Protein AF-A0A7S3M7M1-F1 (afdb_monomer_lite)

Structure (mmCIF, N/CA/C/O backbone):
data_AF-A0A7S3M7M1-F1
#
_entry.id   AF-A0A7S3M7M1-F1
#
loop_
_atom_site.group_PDB
_atom_site.id
_atom_site.type_symbol
_atom_site.label_atom_id
_atom_site.label_alt_id
_atom_site.label_comp_id
_atom_site.label_asym_id
_atom_site.label_entity_id
_atom_site.label_seq_id
_atom_site.pdbx_PDB_ins_code
_atom_site.Cartn_x
_atom_site.Cartn_y
_atom_site.Cartn_z
_atom_site.occupancy
_atom_site.B_iso_or_equiv
_atom_site.auth_seq_id
_atom_site.auth_comp_id
_atom_site.auth_asym_id
_atom_site.auth_atom_id
_atom_site.pdbx_PDB_model_num
ATOM 1 N N . HIS A 1 1 ? -30.667 -15.435 43.950 1.00 40.69 1 HIS A N 1
ATOM 2 C CA . HIS A 1 1 ? -30.034 -16.639 43.381 1.00 40.69 1 HIS A CA 1
ATOM 3 C C . HIS A 1 1 ? -30.564 -16.810 41.962 1.00 40.69 1 HIS A C 1
ATOM 5 O O . HIS A 1 1 ? -31.514 -17.540 41.745 1.00 40.69 1 HIS A O 1
ATOM 11 N N . ASP A 1 2 ? -30.247 -15.894 41.053 1.00 42.62 2 ASP A N 1
ATOM 12 C CA . ASP A 1 2 ? -28.933 -15.697 40.418 1.00 42.62 2 ASP A CA 1
ATOM 13 C C . ASP A 1 2 ? -28.684 -16.753 39.335 1.00 42.62 2 ASP A C 1
ATOM 15 O O . ASP A 1 2 ? -28.491 -17.928 39.639 1.00 42.62 2 ASP A O 1
ATOM 19 N N . ARG A 1 3 ? -28.783 -16.305 38.078 1.00 37.69 3 ARG A N 1
ATOM 20 C CA . ARG A 1 3 ? -28.014 -16.766 36.914 1.00 37.69 3 ARG A CA 1
ATOM 21 C C . ARG A 1 3 ? -28.402 -15.899 35.722 1.00 37.69 3 ARG A C 1
ATOM 23 O O . ARG A 1 3 ? -29.177 -16.287 34.848 1.00 37.69 3 ARG A O 1
ATOM 30 N N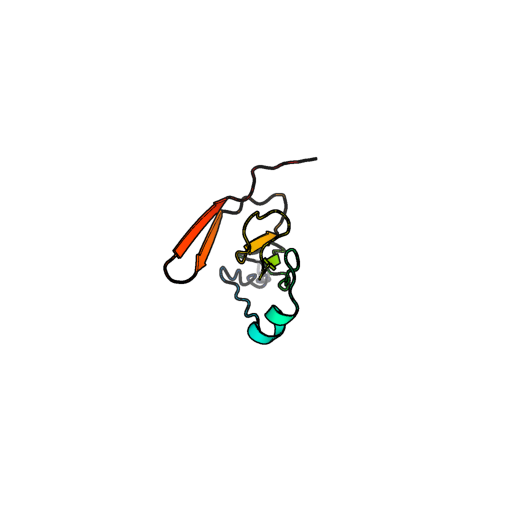 . LEU A 1 4 ? -27.861 -14.681 35.728 1.00 44.25 4 LEU A N 1
ATOM 31 C CA . LEU A 1 4 ? -27.709 -13.891 34.514 1.00 44.25 4 LEU A CA 1
ATOM 32 C C . LEU A 1 4 ? -26.955 -14.767 33.510 1.00 44.25 4 LEU A C 1
ATOM 34 O O . LEU A 1 4 ? -25.821 -15.176 33.752 1.00 44.25 4 LEU A O 1
ATOM 38 N N . LYS A 1 5 ? -27.623 -15.108 32.407 1.00 42.78 5 LYS A N 1
ATOM 39 C CA . LYS A 1 5 ? -26.961 -15.640 31.221 1.00 42.78 5 LYS A CA 1
ATOM 40 C C . LYS A 1 5 ? -26.054 -14.522 30.730 1.00 42.78 5 LYS A C 1
ATOM 42 O O . LYS A 1 5 ? -26.537 -13.564 30.131 1.00 42.78 5 LYS A O 1
ATOM 47 N N . THR A 1 6 ? -24.772 -14.614 31.059 1.00 41.72 6 THR A N 1
ATOM 48 C CA . THR A 1 6 ? -23.731 -13.794 30.455 1.00 41.72 6 THR A CA 1
ATOM 49 C C . THR A 1 6 ? -23.828 -14.036 28.957 1.00 41.72 6 THR A C 1
ATOM 51 O O . THR A 1 6 ? -23.475 -15.103 28.463 1.00 41.72 6 THR A O 1
ATOM 54 N N . LEU A 1 7 ? -24.433 -13.080 28.256 1.00 38.81 7 LEU A N 1
ATOM 55 C CA . LEU A 1 7 ? -24.370 -12.988 26.814 1.00 38.81 7 LEU A CA 1
ATOM 56 C C . LEU A 1 7 ? -22.891 -12.749 26.530 1.00 38.81 7 LEU A C 1
ATOM 58 O O . LEU A 1 7 ? -22.390 -11.645 26.740 1.00 38.81 7 LEU A O 1
ATOM 62 N N . GLU A 1 8 ? -22.169 -13.812 26.185 1.00 37.97 8 GLU A N 1
ATOM 63 C CA . GLU A 1 8 ? -20.836 -13.692 25.622 1.00 37.97 8 GLU A CA 1
ATOM 64 C C . GLU A 1 8 ? -21.002 -12.849 24.358 1.00 37.97 8 GLU A C 1
ATOM 66 O O . GLU A 1 8 ? -21.410 -13.343 23.307 1.00 37.97 8 GLU A O 1
ATOM 71 N N . SER A 1 9 ? -20.787 -11.533 24.491 1.00 43.31 9 SER A N 1
ATOM 72 C CA . SER A 1 9 ? -20.545 -10.655 23.354 1.00 43.31 9 SER A CA 1
ATOM 73 C C . SER A 1 9 ? -19.534 -11.392 22.493 1.00 43.31 9 SER A C 1
ATOM 75 O O . SER A 1 9 ? -18.493 -11.768 23.043 1.00 43.31 9 SER A O 1
ATOM 77 N N . PRO A 1 10 ? -19.827 -11.652 21.205 1.00 40.78 10 PRO A N 1
ATOM 78 C CA . PRO A 1 10 ? -18.896 -12.368 20.357 1.00 40.78 10 PRO A CA 1
ATOM 79 C C . PRO A 1 10 ? -17.591 -11.606 20.469 1.00 40.78 10 PRO A C 1
ATOM 81 O O . PRO A 1 10 ? -17.557 -10.412 20.160 1.00 40.78 10 PRO A O 1
ATOM 84 N N . ALA A 1 11 ? -16.575 -12.260 21.038 1.00 44.34 11 ALA A N 1
ATOM 85 C CA . ALA A 1 11 ? -15.245 -11.708 21.138 1.00 44.34 11 ALA A CA 1
ATOM 86 C C . ALA A 1 11 ? -14.935 -11.204 19.736 1.00 44.34 11 ALA A C 1
ATOM 88 O O . ALA A 1 11 ? -14.839 -12.006 18.806 1.00 44.34 11 ALA A O 1
ATOM 89 N N . ILE A 1 12 ? -14.940 -9.878 19.562 1.00 51.62 12 ILE A N 1
ATOM 90 C CA . ILE A 1 12 ? -14.606 -9.238 18.299 1.00 51.62 12 ILE A CA 1
ATOM 91 C C . ILE A 1 12 ? -13.222 -9.785 18.040 1.00 51.62 12 ILE A C 1
ATOM 93 O O . ILE A 1 12 ? -12.305 -9.424 18.773 1.00 51.62 12 ILE A O 1
ATOM 97 N N . ALA A 1 13 ? -13.110 -10.742 17.118 1.00 46.03 13 ALA A N 1
ATOM 98 C CA . ALA A 1 13 ? -11.859 -11.397 16.808 1.00 46.03 13 ALA A CA 1
ATOM 99 C C . ALA A 1 13 ? -10.941 -10.269 16.362 1.00 46.03 13 ALA A C 1
ATOM 101 O O . ALA A 1 13 ? -11.065 -9.733 15.260 1.00 46.03 13 ALA A O 1
ATOM 102 N N . SER A 1 14 ? -10.127 -9.794 17.297 1.00 55.75 14 SER A N 1
ATOM 103 C CA . SER A 1 14 ? -9.399 -8.550 17.172 1.00 55.75 14 SER A CA 1
ATOM 104 C C . SER A 1 14 ? -8.135 -8.915 16.421 1.00 55.75 14 SER A C 1
ATOM 106 O O . SER A 1 14 ? -7.049 -8.934 16.996 1.00 55.75 14 SER A O 1
ATOM 108 N N . SER A 1 15 ? -8.301 -9.338 15.165 1.00 65.81 15 SER A N 1
ATOM 109 C CA . SER A 1 15 ? -7.180 -9.752 14.344 1.00 65.81 15 SER A CA 1
ATOM 110 C C . SER A 1 15 ? -6.197 -8.590 14.322 1.00 65.81 15 SER A C 1
ATOM 112 O O . SER A 1 15 ? -6.533 -7.466 13.938 1.00 65.81 15 SER A O 1
ATOM 114 N N . SER A 1 16 ? -5.002 -8.848 14.836 1.00 80.19 16 SER A N 1
ATOM 115 C CA . SER A 1 16 ? -3.884 -7.909 14.827 1.00 80.19 16 SER A CA 1
ATOM 116 C C . SER A 1 16 ? -3.207 -7.863 13.459 1.00 80.19 16 SER A C 1
ATOM 118 O O . SER A 1 16 ? -2.346 -7.019 13.224 1.00 80.19 16 SER A O 1
ATOM 120 N N . MET A 1 17 ? -3.614 -8.760 12.560 1.00 83.06 17 MET A N 1
ATOM 121 C CA . MET A 1 17 ? -3.085 -8.908 11.220 1.00 83.06 17 MET A CA 1
ATOM 122 C C . MET A 1 17 ? -4.220 -8.832 10.205 1.00 83.06 17 MET A C 1
ATOM 124 O O . MET A 1 17 ? -5.272 -9.457 10.360 1.00 83.06 17 MET A O 1
ATOM 128 N N . TRP A 1 18 ? -3.977 -8.068 9.153 1.00 88.06 18 TRP A N 1
ATOM 129 C CA . TRP A 1 18 ? -4.828 -7.991 7.983 1.00 88.06 18 TRP A CA 1
ATOM 130 C C . TRP A 1 18 ? -3.928 -8.019 6.754 1.00 88.06 18 TRP A C 1
ATOM 132 O O . TRP A 1 18 ? -2.874 -7.381 6.742 1.00 88.06 18 TRP A O 1
ATOM 142 N N . GLU A 1 19 ? -4.330 -8.787 5.750 1.00 90.19 19 GLU A N 1
ATOM 143 C CA . GLU A 1 19 ? -3.564 -9.005 4.530 1.00 90.19 19 GLU A CA 1
ATOM 144 C C . GLU A 1 19 ? -4.392 -8.578 3.322 1.00 90.19 19 GLU A C 1
ATOM 146 O O . GLU A 1 19 ? -5.593 -8.844 3.241 1.00 90.19 19 GLU A O 1
ATOM 151 N N . TRP A 1 20 ? -3.731 -7.920 2.371 1.00 91.44 20 TRP A N 1
ATOM 152 C CA . TRP A 1 20 ? -4.322 -7.551 1.097 1.00 91.44 20 TRP A CA 1
ATOM 153 C C . TRP A 1 20 ? -3.359 -7.828 -0.041 1.00 91.44 20 TRP A C 1
ATOM 155 O O . TR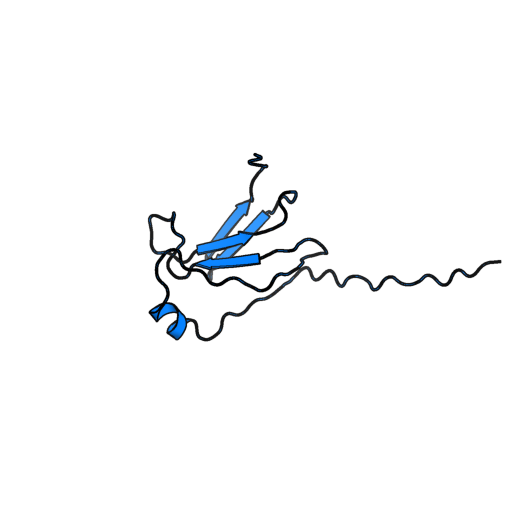P A 1 20 ? -2.246 -7.306 -0.088 1.00 91.44 20 TRP A O 1
ATOM 165 N N . THR A 1 21 ? -3.826 -8.643 -0.980 1.00 91.94 21 THR A N 1
ATOM 166 C CA . THR A 1 21 ? -3.088 -9.017 -2.178 1.00 91.94 21 THR A CA 1
ATOM 167 C C . THR A 1 21 ? -3.661 -8.288 -3.384 1.00 91.94 21 THR A C 1
ATOM 169 O O . THR A 1 21 ? -4.871 -8.284 -3.616 1.00 91.94 21 THR A O 1
ATOM 172 N N . ILE A 1 22 ? -2.784 -7.687 -4.189 1.00 89.19 22 ILE A N 1
ATOM 173 C CA . ILE A 1 22 ? -3.165 -7.084 -5.465 1.00 89.19 22 ILE A CA 1
ATOM 174 C C . ILE A 1 22 ? -2.725 -8.013 -6.592 1.00 89.19 22 ILE A C 1
ATOM 176 O O . ILE A 1 22 ? -1.537 -8.161 -6.867 1.00 89.19 22 ILE A O 1
ATOM 180 N N . HIS A 1 23 ? -3.698 -8.620 -7.264 1.00 90.31 23 HIS A N 1
ATOM 181 C CA . HIS A 1 23 ? -3.453 -9.485 -8.417 1.00 90.31 23 HIS A CA 1
ATOM 182 C C . HIS A 1 23 ? -3.207 -8.674 -9.696 1.00 90.31 23 HIS A C 1
ATOM 184 O O . HIS A 1 23 ? -3.614 -7.509 -9.790 1.00 90.31 23 HIS A O 1
ATOM 190 N N . ASP A 1 24 ? -2.549 -9.303 -10.671 1.00 89.44 24 ASP A N 1
ATOM 191 C CA . ASP A 1 24 ? -2.310 -8.783 -12.026 1.00 89.44 24 ASP A CA 1
ATOM 192 C C . ASP A 1 24 ? -1.627 -7.412 -12.072 1.00 89.44 24 ASP A C 1
ATOM 194 O O . ASP A 1 24 ? -1.912 -6.563 -12.922 1.00 89.44 24 ASP A O 1
ATOM 198 N N . MET A 1 25 ? -0.689 -7.185 -11.148 1.00 86.31 25 MET A N 1
ATOM 199 C CA . MET A 1 25 ? 0.021 -5.910 -11.047 1.00 86.31 25 MET A CA 1
ATOM 200 C C . MET A 1 25 ? 0.761 -5.531 -12.332 1.00 86.31 25 MET A C 1
ATOM 202 O O . MET A 1 25 ? 0.766 -4.357 -12.686 1.00 86.31 25 MET A O 1
ATOM 206 N N . ALA A 1 26 ? 1.327 -6.494 -13.065 1.00 85.62 26 ALA A N 1
ATOM 207 C CA . ALA A 1 26 ? 2.027 -6.221 -14.321 1.00 85.62 26 ALA A CA 1
ATOM 208 C C . ALA A 1 26 ? 1.108 -5.581 -15.377 1.00 85.62 26 ALA A C 1
ATOM 210 O O . ALA A 1 26 ? 1.473 -4.570 -15.971 1.00 85.62 26 ALA A O 1
ATOM 211 N N . ALA A 1 27 ? -0.103 -6.117 -15.557 1.00 86.88 27 ALA A N 1
ATOM 212 C CA . ALA A 1 27 ? -1.085 -5.563 -16.487 1.00 86.88 27 ALA A CA 1
ATOM 213 C C . ALA A 1 27 ? -1.605 -4.206 -15.998 1.00 86.88 27 ALA A C 1
ATOM 215 O O . ALA A 1 27 ? -1.686 -3.248 -16.764 1.00 86.88 27 ALA A O 1
ATOM 216 N N . LYS A 1 28 ? -1.885 -4.093 -14.694 1.00 83.62 28 LYS A N 1
ATOM 217 C CA . LYS A 1 28 ? -2.320 -2.839 -14.070 1.00 83.62 28 LYS A CA 1
ATOM 218 C C . LYS A 1 28 ? -1.299 -1.721 -14.300 1.00 83.62 28 LYS A C 1
ATOM 220 O O . LYS A 1 28 ? -1.677 -0.642 -14.746 1.00 83.62 28 LYS A O 1
ATOM 225 N N . LEU A 1 29 ? -0.009 -1.982 -14.078 1.00 82.62 29 LEU A N 1
ATOM 226 C CA . LEU A 1 29 ? 1.086 -1.005 -14.202 1.00 82.62 29 LEU A CA 1
ATOM 227 C C . LEU A 1 29 ? 1.223 -0.348 -15.582 1.00 82.62 29 LEU A C 1
ATOM 229 O O . LEU A 1 29 ? 1.813 0.736 -15.664 1.00 82.62 29 LEU A O 1
ATOM 233 N N . LEU A 1 30 ? 0.697 -0.972 -16.640 1.00 85.62 30 LEU A N 1
ATOM 234 C CA . LEU A 1 30 ? 0.664 -0.395 -17.988 1.00 85.62 30 LEU A CA 1
ATOM 235 C C . LEU A 1 30 ? -0.277 0.814 -18.081 1.00 85.62 30 LEU A C 1
ATOM 237 O O . LEU A 1 30 ? -0.084 1.675 -18.933 1.00 85.62 30 LEU A O 1
ATOM 241 N N . HIS A 1 31 ? -1.265 0.898 -17.188 1.00 83.62 31 HIS A N 1
ATOM 242 C CA . HIS A 1 31 ? -2.316 1.917 -17.210 1.00 83.62 31 HIS A CA 1
ATOM 243 C C . HIS A 1 31 ? -2.235 2.910 -16.040 1.00 83.62 31 HIS A C 1
ATOM 245 O O . HIS A 1 31 ? -2.966 3.899 -16.021 1.00 83.62 31 HIS A O 1
ATOM 251 N N . PHE A 1 32 ? -1.357 2.677 -15.058 1.00 84.12 32 PHE A N 1
ATOM 252 C CA . PHE A 1 32 ? -1.165 3.612 -13.949 1.00 84.12 32 PHE A CA 1
ATOM 253 C C . PHE A 1 32 ? -0.236 4.754 -14.355 1.00 84.12 32 PHE A C 1
ATOM 255 O O . PHE A 1 32 ? 0.921 4.539 -14.713 1.00 84.12 32 PHE A O 1
ATOM 262 N N . SER A 1 33 ? -0.746 5.975 -14.227 1.00 85.25 33 SER A N 1
ATOM 263 C CA . SER A 1 33 ? 0.034 7.209 -14.240 1.00 85.25 33 SER A CA 1
ATOM 264 C C . SER A 1 33 ? 0.405 7.602 -12.808 1.00 85.25 33 SER A C 1
ATOM 266 O O . SER A 1 33 ? -0.207 7.141 -11.842 1.00 85.25 33 SER A O 1
ATOM 268 N N . LYS A 1 34 ? 1.408 8.466 -12.652 1.00 85.38 34 LYS A N 1
ATOM 269 C CA . LYS A 1 34 ? 1.756 9.047 -11.351 1.00 85.38 34 LYS A CA 1
ATOM 270 C C . LYS A 1 34 ? 0.540 9.725 -10.707 1.00 85.38 34 LYS A C 1
ATOM 272 O O . LYS A 1 34 ? -0.245 10.379 -11.392 1.00 85.38 34 LYS A O 1
ATOM 277 N N . GLY A 1 35 ? 0.380 9.554 -9.397 1.00 84.88 35 GLY A N 1
ATOM 278 C CA . GLY A 1 35 ? -0.771 10.053 -8.641 1.00 84.88 35 GLY A CA 1
ATOM 279 C C . GLY A 1 35 ? -2.016 9.158 -8.694 1.00 84.88 35 GLY A C 1
ATOM 280 O O . GLY A 1 35 ? -2.906 9.333 -7.863 1.00 84.88 35 GLY A O 1
ATOM 281 N N . HIS A 1 36 ? -2.083 8.169 -9.594 1.00 89.94 36 HIS A N 1
ATOM 282 C CA . HIS A 1 36 ? -3.124 7.142 -9.537 1.00 89.94 36 HIS A CA 1
ATOM 283 C C . HIS A 1 36 ? -2.770 6.070 -8.505 1.00 89.94 36 HIS A C 1
ATOM 285 O O . HIS A 1 36 ? -1.622 5.630 -8.408 1.00 89.94 36 HIS A O 1
ATOM 291 N N . HIS A 1 37 ? -3.782 5.624 -7.761 1.00 91.06 37 HIS A N 1
ATOM 292 C CA . HIS A 1 37 ? -3.634 4.603 -6.734 1.00 91.06 37 HIS A CA 1
ATOM 293 C C . HIS A 1 37 ? -4.707 3.526 -6.816 1.00 91.06 37 HIS A C 1
ATOM 295 O O . HIS A 1 37 ? -5.757 3.700 -7.432 1.00 91.06 37 HIS A O 1
ATOM 301 N N . ILE A 1 38 ? -4.419 2.411 -6.155 1.00 92.75 38 ILE A N 1
ATOM 302 C CA . ILE A 1 38 ? -5.365 1.345 -5.852 1.00 92.75 38 ILE A CA 1
ATOM 303 C C . ILE A 1 38 ? -5.675 1.449 -4.362 1.00 92.75 38 ILE A C 1
ATOM 305 O O . ILE A 1 38 ? -4.753 1.505 -3.546 1.00 92.75 38 ILE A O 1
ATOM 309 N N . THR A 1 39 ? -6.956 1.470 -4.014 1.00 94.19 39 THR A N 1
ATOM 310 C CA . THR A 1 39 ? -7.413 1.512 -2.621 1.00 94.19 39 THR A CA 1
ATOM 311 C C . THR A 1 39 ? -7.822 0.121 -2.171 1.00 94.19 39 THR A C 1
ATOM 313 O O . THR A 1 39 ? -8.504 -0.602 -2.903 1.00 94.19 39 THR A O 1
ATOM 316 N N . SER A 1 40 ? -7.414 -0.256 -0.966 1.00 93.88 40 SER A N 1
ATOM 317 C CA . SER A 1 40 ? -7.868 -1.491 -0.345 1.00 93.88 40 SER A CA 1
ATOM 318 C C . SER A 1 40 ? -9.336 -1.428 0.084 1.00 93.88 40 SER A C 1
ATOM 320 O O . SER A 1 40 ? -9.878 -0.340 0.288 1.00 93.88 40 SER A O 1
ATOM 322 N N . PRO A 1 41 ? -9.975 -2.581 0.346 1.00 94.00 41 PRO A N 1
AT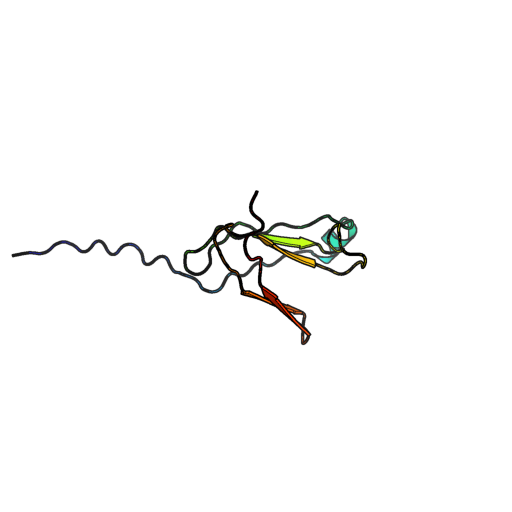OM 323 C CA . PRO A 1 41 ? -11.151 -2.614 1.206 1.00 94.00 41 PRO A CA 1
ATOM 324 C C . PRO A 1 41 ? -10.864 -1.971 2.568 1.00 94.00 41 PRO A C 1
ATOM 326 O O . PRO A 1 41 ? -9.719 -1.956 3.034 1.00 94.00 41 PRO A O 1
ATOM 329 N N . GLU A 1 42 ? -11.913 -1.468 3.215 1.00 92.88 42 GLU A N 1
ATOM 330 C CA . GLU A 1 42 ? -11.824 -1.024 4.604 1.00 92.88 42 GLU A CA 1
ATOM 331 C C . GLU A 1 42 ? -11.545 -2.207 5.528 1.00 92.88 42 GLU A C 1
ATOM 333 O O . GLU A 1 42 ? -12.140 -3.277 5.386 1.00 92.88 42 GLU A O 1
ATOM 338 N N . PHE A 1 43 ? -10.666 -2.005 6.505 1.00 89.38 43 PHE A N 1
ATOM 339 C CA . PHE A 1 43 ? -10.348 -3.030 7.492 1.00 89.38 43 PHE A CA 1
ATOM 340 C C . PHE A 1 43 ? -10.247 -2.464 8.903 1.00 89.38 43 PHE A C 1
ATOM 342 O O . PHE A 1 43 ? -10.194 -1.251 9.125 1.00 89.38 43 PHE A O 1
ATOM 349 N N . ARG A 1 44 ? -10.252 -3.370 9.882 1.00 88.31 44 ARG A N 1
ATOM 350 C CA . ARG A 1 44 ? -10.057 -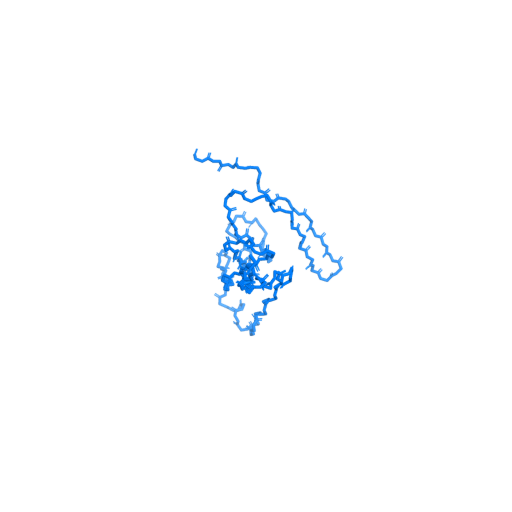3.051 11.295 1.00 88.31 44 ARG A CA 1
ATOM 351 C C . ARG A 1 44 ? -8.912 -3.877 11.852 1.00 88.31 44 ARG A C 1
ATOM 353 O O . ARG A 1 44 ? -8.793 -5.054 11.529 1.00 88.31 44 ARG A O 1
ATOM 360 N N . LEU A 1 45 ? -8.110 -3.264 12.713 1.00 85.56 45 LEU A N 1
ATOM 361 C CA . LEU A 1 45 ? -7.035 -3.928 13.447 1.00 85.56 45 LEU A CA 1
ATOM 362 C C . LEU A 1 45 ? -7.276 -3.743 14.931 1.00 85.56 45 LEU A C 1
ATOM 364 O O . LEU A 1 45 ? -7.483 -2.619 15.390 1.00 85.56 45 LEU A O 1
ATOM 368 N N . CYS A 1 46 ? -7.268 -4.842 15.677 1.00 85.12 46 CYS A N 1
ATOM 369 C CA . CYS A 1 46 ? -7.507 -4.818 17.119 1.00 85.12 46 CYS A CA 1
ATOM 370 C C . CYS A 1 46 ? -8.796 -4.058 17.527 1.00 85.12 46 CYS A C 1
ATOM 372 O O . CYS A 1 46 ? -8.833 -3.408 18.565 1.00 85.12 46 CYS A O 1
ATOM 374 N N . GLY A 1 47 ? -9.839 -4.074 16.687 1.00 84.38 47 GLY A N 1
ATOM 375 C CA . GLY A 1 47 ? -11.084 -3.325 16.919 1.00 84.38 47 GLY A CA 1
ATOM 376 C C . GLY A 1 47 ? -11.051 -1.836 16.534 1.00 84.38 47 GLY A C 1
ATOM 377 O O . GLY A 1 47 ? -12.101 -1.196 16.543 1.00 84.38 47 GLY A O 1
ATOM 378 N N . HIS A 1 48 ? -9.901 -1.294 16.126 1.00 84.62 48 HIS A N 1
ATOM 379 C CA . HIS A 1 48 ? -9.755 0.076 15.627 1.00 84.62 48 HIS A CA 1
ATOM 380 C C . HIS A 1 48 ? -9.925 0.148 14.105 1.00 84.62 48 HIS A C 1
ATOM 382 O O . HIS A 1 48 ? -9.615 -0.807 13.396 1.00 84.62 48 HIS A O 1
ATOM 388 N N . GLY A 1 49 ? -10.410 1.285 13.604 1.00 86.06 49 GLY A N 1
ATOM 389 C CA . GLY A 1 49 ? -10.632 1.551 12.182 1.00 86.06 49 GLY A CA 1
ATOM 390 C C . GLY A 1 49 ? -11.860 2.450 11.957 1.00 86.06 49 GLY A C 1
ATOM 391 O O . GLY A 1 49 ? -12.359 3.032 12.924 1.00 86.06 49 GLY A O 1
ATOM 392 N N . PRO A 1 50 ? -12.376 2.547 10.721 1.00 89.44 50 PRO A N 1
ATOM 393 C CA . PRO A 1 50 ? -11.880 1.858 9.530 1.00 89.44 50 PRO A CA 1
ATOM 394 C C . PRO A 1 50 ? -10.512 2.391 9.088 1.00 89.44 50 PRO A C 1
ATOM 396 O O . PRO A 1 50 ? -10.232 3.582 9.193 1.00 89.44 50 PRO A O 1
ATOM 399 N N . PHE A 1 51 ? -9.663 1.487 8.610 1.00 89.19 51 PHE A N 1
ATOM 400 C CA . PHE A 1 51 ? -8.415 1.804 7.926 1.00 89.19 51 PHE A CA 1
ATOM 401 C C . PHE A 1 51 ? -8.545 1.522 6.431 1.00 89.19 51 PHE A C 1
ATOM 403 O O . PHE A 1 51 ? -9.288 0.618 6.037 1.00 89.19 51 PHE A O 1
ATOM 410 N N . LYS A 1 52 ? -7.775 2.246 5.617 1.00 92.62 52 LYS A N 1
ATOM 411 C CA . LYS A 1 52 ? -7.581 1.977 4.186 1.00 92.62 52 LYS A CA 1
ATOM 412 C C . LYS A 1 52 ? -6.112 2.109 3.830 1.00 92.62 52 LYS A C 1
ATOM 414 O O . LYS A 1 52 ? -5.418 2.991 4.330 1.00 92.62 52 LYS A O 1
ATOM 419 N N . VAL A 1 53 ? -5.647 1.257 2.929 1.00 90.62 53 VAL A N 1
ATOM 420 C CA . VAL A 1 53 ? -4.328 1.393 2.315 1.00 90.62 53 VAL A CA 1
ATOM 421 C C . VAL A 1 53 ? -4.502 1.889 0.888 1.00 90.62 53 VAL A C 1
ATOM 423 O O . VAL A 1 53 ? -5.267 1.318 0.112 1.00 90.62 53 VAL A O 1
ATOM 426 N N . HIS A 1 54 ? -3.755 2.927 0.533 1.00 91.88 54 HIS A N 1
ATOM 427 C CA . HIS A 1 54 ? -3.644 3.425 -0.832 1.00 91.88 54 HIS A CA 1
ATOM 428 C C . HIS A 1 54 ? -2.263 3.068 -1.361 1.00 91.88 54 HIS A C 1
ATOM 430 O O . HIS A 1 54 ? -1.250 3.503 -0.810 1.00 91.88 54 HIS A O 1
ATOM 436 N N . PHE A 1 55 ? -2.216 2.286 -2.434 1.00 90.50 55 PHE A N 1
ATOM 437 C CA . PHE A 1 55 ? -0.977 1.946 -3.116 1.00 90.50 55 PHE A CA 1
ATOM 438 C C . PHE A 1 55 ? -0.860 2.732 -4.418 1.00 90.50 55 PHE A C 1
ATOM 440 O O . PHE A 1 55 ? -1.707 2.591 -5.297 1.00 90.50 55 PHE A O 1
ATOM 447 N N . TYR A 1 56 ? 0.197 3.530 -4.539 1.00 90.75 56 TYR A N 1
ATOM 448 C CA . TYR A 1 56 ? 0.530 4.359 -5.693 1.00 90.75 56 TYR A CA 1
ATOM 449 C C . TYR A 1 56 ? 1.688 3.708 -6.456 1.00 90.75 56 TYR A C 1
ATOM 451 O O . TYR A 1 56 ? 2.850 3.906 -6.089 1.00 90.75 56 TYR A O 1
ATOM 459 N N . PRO A 1 57 ? 1.434 2.936 -7.524 1.00 87.31 57 PRO A N 1
ATOM 460 C CA . PRO A 1 57 ? 2.480 2.126 -8.144 1.00 87.31 57 PRO A CA 1
ATOM 461 C C . PRO A 1 57 ? 3.568 2.959 -8.843 1.00 87.31 57 PRO A C 1
ATOM 463 O O . PRO A 1 57 ? 4.710 2.522 -8.949 1.00 87.31 57 PRO A O 1
ATOM 466 N N . ARG A 1 58 ? 3.217 4.169 -9.302 1.00 86.56 58 ARG A N 1
ATOM 467 C CA . ARG A 1 58 ? 4.113 5.136 -9.968 1.00 86.56 58 ARG A CA 1
ATOM 468 C C . ARG A 1 58 ? 4.476 6.334 -9.079 1.00 86.56 58 ARG A C 1
ATOM 470 O O . ARG A 1 58 ? 4.987 7.333 -9.576 1.00 86.56 58 ARG A O 1
ATOM 477 N N . GLY A 1 59 ? 4.200 6.232 -7.781 1.00 84.62 59 GLY A N 1
ATOM 478 C CA . GLY A 1 59 ? 4.345 7.329 -6.829 1.00 84.62 59 GLY A CA 1
ATOM 479 C C . GLY A 1 59 ? 3.099 8.193 -6.719 1.00 84.62 59 GLY A C 1
ATOM 480 O O . GLY A 1 59 ? 2.224 8.190 -7.595 1.00 84.62 59 GLY A O 1
ATOM 481 N N . ASP A 1 60 ? 3.001 8.886 -5.591 1.00 82.12 60 ASP A N 1
ATOM 482 C CA . ASP A 1 60 ? 1.935 9.848 -5.355 1.00 82.12 60 ASP A CA 1
ATOM 483 C C . ASP A 1 60 ? 2.165 11.125 -6.185 1.00 82.12 60 ASP A C 1
ATOM 485 O O . ASP A 1 60 ? 3.113 11.249 -6.969 1.00 82.12 60 ASP A O 1
ATOM 489 N N . ARG A 1 61 ? 1.239 12.076 -6.075 1.00 80.69 61 ARG A N 1
ATOM 490 C CA . ARG A 1 61 ? 1.327 13.325 -6.835 1.00 80.69 61 ARG A CA 1
ATOM 491 C C . ARG A 1 61 ? 2.454 14.236 -6.333 1.00 80.69 61 ARG A C 1
ATOM 493 O O . ARG A 1 61 ? 2.954 15.045 -7.112 1.00 80.69 61 ARG A O 1
ATOM 500 N N . GLU A 1 62 ? 2.837 14.107 -5.068 1.00 76.94 62 GLU A N 1
ATOM 501 C CA . GLU A 1 62 ? 3.746 15.017 -4.366 1.00 76.94 62 GLU A CA 1
ATOM 502 C C . GLU A 1 62 ? 5.208 14.548 -4.410 1.00 76.94 62 GLU A C 1
ATOM 504 O O . GLU A 1 62 ? 6.128 15.343 -4.213 1.00 76.94 62 GLU A O 1
ATOM 509 N N . SER A 1 63 ? 5.462 13.274 -4.716 1.00 72.25 63 SER A N 1
ATOM 510 C CA . SER A 1 63 ? 6.802 12.709 -4.740 1.00 72.25 63 SER A CA 1
ATOM 511 C C . SER A 1 63 ? 7.576 13.229 -5.947 1.00 72.25 63 SER A C 1
ATOM 513 O O . SER A 1 63 ? 7.185 13.037 -7.092 1.00 72.25 63 SER A O 1
ATOM 515 N N . ASN A 1 64 ? 8.743 13.840 -5.744 1.00 64.62 64 ASN A N 1
ATOM 516 C CA . ASN A 1 64 ? 9.592 14.285 -6.862 1.00 64.62 64 ASN A CA 1
ATOM 517 C C . ASN A 1 64 ? 10.202 13.121 -7.667 1.00 64.62 64 ASN A C 1
ATOM 519 O O . ASN A 1 64 ? 10.739 13.328 -8.749 1.00 64.62 64 ASN A O 1
ATOM 523 N N . VAL A 1 65 ? 10.109 11.894 -7.151 1.00 68.31 65 VAL A N 1
ATOM 524 C CA . VAL A 1 65 ? 10.700 10.689 -7.741 1.00 68.31 65 VAL A CA 1
ATOM 525 C C . VAL A 1 65 ? 9.596 9.684 -8.064 1.00 68.31 65 VAL A C 1
ATOM 527 O O . VAL A 1 65 ? 8.710 9.460 -7.235 1.00 68.31 65 VAL A O 1
ATOM 530 N N . GLU A 1 66 ? 9.662 9.052 -9.240 1.00 69.69 66 GLU A N 1
ATOM 531 C CA . GLU A 1 66 ? 8.801 7.922 -9.619 1.00 69.69 66 GLU A CA 1
ATOM 532 C C . GLU A 1 66 ? 9.212 6.654 -8.855 1.00 69.69 66 GLU A C 1
ATOM 534 O O . GLU A 1 66 ? 9.893 5.766 -9.368 1.00 69.69 66 GLU A O 1
ATOM 539 N N . ARG A 1 67 ? 8.833 6.585 -7.579 1.00 76.56 67 ARG A N 1
ATOM 540 C CA . ARG A 1 67 ? 8.939 5.382 -6.745 1.00 76.56 67 ARG A CA 1
ATOM 541 C C . ARG A 1 67 ? 7.552 4.999 -6.267 1.00 76.56 67 ARG A C 1
ATOM 543 O O . ARG A 1 67 ? 6.748 5.880 -5.990 1.00 76.56 67 ARG A O 1
ATOM 550 N N . GLY A 1 68 ? 7.287 3.701 -6.142 1.00 82.62 68 GLY A N 1
ATOM 551 C CA . GLY A 1 68 ? 6.043 3.232 -5.540 1.00 82.62 68 GLY A CA 1
ATOM 552 C C . GLY A 1 68 ? 5.858 3.824 -4.139 1.00 82.62 68 GLY A C 1
ATOM 553 O O . GLY A 1 68 ? 6.817 3.892 -3.369 1.00 82.62 68 GLY A O 1
ATOM 554 N N . ALA A 1 69 ? 4.640 4.252 -3.817 1.00 85.06 69 ALA A N 1
ATOM 555 C CA . ALA A 1 69 ? 4.300 4.816 -2.515 1.00 85.06 69 ALA A CA 1
ATOM 556 C C . ALA A 1 69 ? 3.097 4.091 -1.903 1.00 85.06 69 ALA A C 1
ATOM 558 O O . ALA A 1 69 ? 2.236 3.567 -2.611 1.00 85.06 69 ALA A O 1
ATOM 559 N N . VAL A 1 70 ? 3.047 4.058 -0.574 1.00 86.56 70 VAL A N 1
ATOM 560 C CA . VAL A 1 70 ? 1.940 3.489 0.199 1.00 86.56 70 VAL A CA 1
ATOM 561 C C . VAL A 1 70 ? 1.506 4.527 1.221 1.00 86.56 70 VAL A C 1
ATOM 563 O O . VAL A 1 70 ? 2.341 5.046 1.959 1.00 86.56 70 VAL A O 1
ATOM 566 N N . SER A 1 71 ? 0.208 4.801 1.278 1.00 86.38 71 SER A N 1
ATOM 567 C CA . SER A 1 71 ? -0.406 5.625 2.317 1.00 86.38 71 SER A CA 1
ATOM 568 C C . SER A 1 71 ? -1.379 4.785 3.134 1.00 86.38 71 SER A C 1
ATOM 570 O O . SER A 1 71 ? -2.070 3.921 2.593 1.00 86.38 71 SER A O 1
ATOM 572 N N . LEU A 1 72 ? -1.416 5.040 4.439 1.00 87.12 72 LEU A N 1
ATOM 573 C CA . LEU A 1 72 ? -2.359 4.433 5.368 1.00 87.12 72 LEU A CA 1
ATOM 574 C C . LEU A 1 72 ? -3.301 5.526 5.868 1.00 87.12 72 LEU A C 1
ATOM 576 O O . LEU A 1 72 ? -2.888 6.417 6.611 1.00 87.12 72 LEU A O 1
ATOM 580 N N . GLU A 1 73 ? -4.559 5.432 5.467 1.00 88.50 73 GLU A N 1
ATOM 581 C CA . GLU A 1 73 ? -5.647 6.253 5.976 1.00 88.50 73 GLU A CA 1
ATOM 582 C C . GLU A 1 73 ? -6.279 5.544 7.177 1.00 88.50 73 GLU A C 1
ATOM 584 O O . GLU A 1 73 ? -6.483 4.327 7.177 1.00 88.50 73 GLU A O 1
ATOM 589 N N . GLY A 1 74 ? -6.580 6.306 8.221 1.00 86.88 74 GLY A N 1
ATOM 590 C CA . GLY A 1 74 ? -7.227 5.798 9.419 1.00 86.88 74 GLY A CA 1
ATOM 591 C C . GLY A 1 74 ? -7.959 6.904 10.173 1.00 86.88 74 GLY A C 1
ATOM 592 O O . GLY A 1 74 ? -7.942 8.061 9.748 1.00 86.88 74 GLY A O 1
ATOM 593 N N . PRO A 1 75 ? -8.592 6.568 11.306 1.00 83.69 75 PRO A N 1
ATOM 594 C CA . PRO A 1 75 ? -9.342 7.528 12.107 1.00 83.69 75 PRO A CA 1
ATOM 595 C C . PRO A 1 75 ? -8.459 8.694 12.573 1.00 83.69 75 PRO A C 1
ATOM 597 O O . PRO A 1 75 ? -7.346 8.483 13.058 1.00 83.69 75 PRO A O 1
ATOM 600 N N . SER A 1 76 ? -8.973 9.924 12.486 1.00 77.88 76 SER A N 1
ATOM 601 C CA . SER A 1 76 ? -8.233 11.158 12.809 1.00 77.88 76 SER A CA 1
ATOM 602 C C . SER A 1 76 ? -7.764 11.249 14.266 1.00 77.88 76 SER A C 1
ATOM 604 O O . SER A 1 76 ? -6.822 11.972 14.575 1.00 77.88 76 SER A O 1
ATOM 606 N N . ASN A 1 77 ? -8.388 10.498 15.171 1.00 79.50 77 ASN A N 1
ATOM 607 C CA . ASN A 1 77 ? -8.059 10.459 16.594 1.00 79.50 77 ASN A CA 1
ATOM 608 C C . ASN A 1 77 ? -7.017 9.388 16.966 1.00 79.50 77 ASN A C 1
ATOM 610 O O . ASN A 1 77 ? -6.752 9.185 18.154 1.00 79.50 77 ASN A O 1
ATOM 614 N N . LEU A 1 78 ? -6.429 8.694 15.988 1.00 74.75 78 LEU A N 1
ATOM 615 C CA . LEU A 1 78 ? -5.501 7.597 16.233 1.00 74.75 78 LEU A CA 1
ATOM 616 C C . LEU A 1 78 ? -4.052 8.002 15.940 1.00 74.75 78 LEU A C 1
ATOM 618 O O . LEU A 1 78 ? -3.713 8.460 14.852 1.00 74.75 78 LEU A O 1
ATOM 622 N N . LYS A 1 79 ? -3.154 7.747 16.896 1.00 78.00 79 LYS A N 1
ATOM 623 C CA . LYS A 1 79 ? -1.711 7.782 16.630 1.00 78.00 79 LYS A CA 1
ATOM 624 C C . LYS A 1 79 ? -1.279 6.437 16.070 1.00 78.00 79 LYS A C 1
ATOM 626 O O . LYS A 1 79 ? -1.323 5.435 16.778 1.00 78.00 79 LYS A O 1
ATOM 631 N N . VAL A 1 80 ? -0.815 6.435 14.826 1.00 75.06 80 VAL A N 1
ATOM 632 C CA . VAL A 1 80 ? -0.327 5.225 14.162 1.00 75.06 80 VAL A CA 1
ATOM 633 C C . VAL A 1 80 ? 1.190 5.263 14.064 1.00 75.06 80 VAL A C 1
ATOM 635 O O . VAL A 1 80 ? 1.771 6.207 13.531 1.00 75.06 80 VAL A O 1
ATOM 638 N N . GLN A 1 81 ? 1.839 4.215 14.562 1.00 80.25 81 GLN A N 1
ATOM 639 C CA . GLN A 1 81 ? 3.220 3.902 14.219 1.00 80.25 81 GLN A CA 1
ATOM 640 C C . GLN A 1 81 ? 3.192 2.749 13.225 1.00 80.25 81 GLN A C 1
ATOM 642 O O . GLN A 1 81 ? 2.656 1.686 13.526 1.00 80.25 81 GLN A O 1
ATOM 647 N N . ALA A 1 82 ? 3.766 2.966 12.050 1.00 77.00 82 ALA A N 1
ATOM 648 C CA . ALA A 1 82 ? 3.773 1.990 10.976 1.00 77.00 82 ALA A CA 1
ATOM 649 C C . ALA A 1 82 ? 5.202 1.751 10.490 1.00 77.00 82 ALA A C 1
ATOM 651 O O . ALA A 1 82 ? 6.076 2.618 10.571 1.00 77.00 82 ALA A O 1
ATOM 652 N N . ARG A 1 83 ? 5.446 0.540 9.997 1.00 81.31 83 ARG A N 1
ATOM 653 C CA . ARG A 1 83 ? 6.691 0.152 9.340 1.00 81.31 83 ARG A CA 1
ATOM 654 C C . ARG A 1 83 ? 6.329 -0.424 7.982 1.00 81.31 83 ARG A C 1
ATOM 656 O O . ARG A 1 83 ? 5.538 -1.357 7.914 1.00 81.31 83 ARG A O 1
ATOM 663 N N . ILE A 1 84 ? 6.905 0.138 6.930 1.00 77.44 84 ILE A N 1
ATOM 664 C CA . ILE A 1 84 ? 6.848 -0.427 5.584 1.00 77.44 84 ILE A CA 1
ATOM 665 C C . ILE A 1 84 ? 8.141 -1.203 5.369 1.00 77.44 84 ILE A C 1
ATOM 667 O O . ILE A 1 84 ? 9.218 -0.703 5.691 1.00 77.44 84 ILE A O 1
ATOM 671 N N . SER A 1 85 ? 8.029 -2.405 4.816 1.00 77.69 85 SER A N 1
ATOM 672 C CA . SER A 1 85 ? 9.170 -3.232 4.431 1.00 77.69 85 SER A CA 1
ATOM 673 C C . SER A 1 85 ? 9.034 -3.647 2.967 1.00 77.69 85 SER A C 1
ATOM 675 O O . SER A 1 85 ? 7.936 -3.976 2.523 1.00 77.69 85 SER A O 1
ATOM 677 N N . ILE A 1 86 ? 10.137 -3.613 2.219 1.00 78.19 86 ILE A N 1
ATOM 678 C CA . ILE A 1 86 ? 10.234 -4.029 0.815 1.00 78.19 86 ILE A CA 1
ATOM 679 C C . ILE A 1 86 ? 11.496 -4.888 0.686 1.00 78.19 86 ILE A C 1
ATOM 681 O O . ILE A 1 86 ? 12.607 -4.358 0.687 1.00 78.19 86 ILE A O 1
ATOM 685 N N . GLY A 1 87 ? 11.331 -6.210 0.602 1.00 80.81 87 GLY A N 1
ATOM 686 C CA . GLY A 1 87 ? 12.458 -7.141 0.726 1.00 80.81 87 GLY A CA 1
ATOM 687 C C . GLY A 1 87 ? 13.196 -6.914 2.048 1.00 80.81 87 GLY A C 1
ATOM 688 O O . GLY A 1 87 ? 12.564 -6.835 3.101 1.00 80.81 87 GLY A O 1
ATOM 689 N N . ASP A 1 88 ? 14.513 -6.726 1.975 1.00 83.06 88 ASP A N 1
ATOM 690 C CA . ASP A 1 88 ? 15.364 -6.465 3.147 1.00 8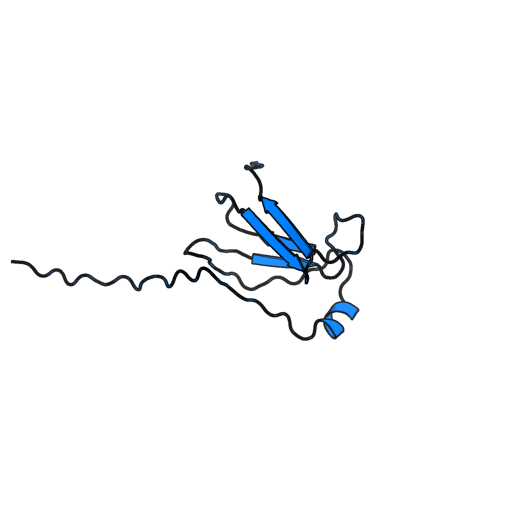3.06 88 ASP A CA 1
ATOM 691 C C . ASP A 1 88 ? 15.350 -4.995 3.599 1.00 83.06 88 ASP A C 1
ATOM 693 O O . ASP A 1 88 ? 15.889 -4.644 4.652 1.00 83.06 88 ASP A O 1
ATOM 697 N N . TRP A 1 89 ? 14.736 -4.104 2.816 1.00 76.38 89 TRP A N 1
ATOM 698 C CA . TRP A 1 89 ? 14.624 -2.697 3.175 1.00 76.38 89 TRP A CA 1
ATOM 699 C C . TRP A 1 89 ? 13.414 -2.463 4.073 1.00 76.38 89 TRP A C 1
ATOM 701 O O . TRP A 1 89 ? 12.335 -3.002 3.837 1.00 76.38 89 TRP A O 1
ATOM 711 N N . SER A 1 90 ? 13.557 -1.601 5.080 1.00 78.88 90 SER A N 1
ATOM 712 C CA . SER A 1 90 ? 12.411 -1.171 5.874 1.00 78.88 90 SER A CA 1
ATOM 713 C C . SER A 1 90 ? 12.522 0.276 6.320 1.00 78.88 90 SER A C 1
ATOM 715 O O . SER A 1 90 ? 13.610 0.760 6.631 1.00 78.88 90 SER A O 1
ATOM 717 N N . TYR A 1 91 ? 11.375 0.935 6.402 1.00 76.69 91 TYR A N 1
ATOM 718 C CA . TYR A 1 91 ? 11.237 2.311 6.836 1.00 76.69 91 TYR A CA 1
ATOM 719 C C . TYR A 1 91 ? 10.118 2.422 7.861 1.00 76.69 91 TYR A C 1
ATOM 721 O O . TYR A 1 91 ? 9.023 1.892 7.670 1.00 76.69 91 TYR A O 1
ATOM 729 N N . GLN A 1 92 ? 10.397 3.107 8.965 1.00 81.12 92 GLN A N 1
ATOM 730 C CA . GLN A 1 92 ? 9.431 3.327 10.028 1.00 81.12 92 GLN A CA 1
ATOM 731 C C . GLN A 1 92 ? 8.981 4.780 10.019 1.00 81.12 92 GLN A C 1
ATOM 733 O O . GLN A 1 92 ? 9.804 5.693 10.017 1.00 81.12 92 GLN A O 1
ATOM 738 N N . PHE A 1 93 ? 7.672 4.981 10.078 1.00 75.19 93 PHE A N 1
ATOM 739 C CA . PHE A 1 93 ? 7.079 6.302 10.176 1.00 75.19 93 PHE A CA 1
ATOM 740 C C . PHE A 1 93 ? 6.027 6.342 11.278 1.00 75.19 93 PHE A C 1
ATOM 742 O O . PHE A 1 93 ? 5.483 5.326 11.724 1.00 75.19 93 PHE A O 1
ATOM 749 N N . ARG A 1 94 ? 5.765 7.553 11.756 1.00 73.38 94 ARG A N 1
ATOM 750 C CA . ARG A 1 94 ? 4.686 7.833 12.697 1.00 73.38 94 ARG A CA 1
ATOM 751 C C . ARG A 1 94 ? 3.744 8.820 12.026 1.00 73.38 94 ARG A C 1
ATOM 753 O O . ARG A 1 94 ? 4.181 9.900 11.637 1.00 73.38 94 ARG A O 1
ATOM 760 N N . GLY A 1 95 ? 2.484 8.417 11.870 1.00 63.03 95 GLY A N 1
ATOM 761 C CA . GLY A 1 95 ? 1.403 9.290 11.417 1.00 63.03 95 GLY A CA 1
ATOM 762 C C . GLY A 1 95 ? 1.178 10.449 12.401 1.00 63.03 95 GLY A C 1
ATOM 763 O O . GLY A 1 95 ? 1.669 10.402 13.535 1.00 63.03 95 GLY A O 1
ATOM 764 N N . PRO A 1 96 ? 0.491 11.518 11.976 1.00 58.06 96 PRO A N 1
ATOM 765 C CA . PRO A 1 96 ? 0.671 12.849 12.545 1.00 58.06 96 PRO A CA 1
ATOM 766 C C . PRO A 1 96 ? 0.222 12.982 14.012 1.00 58.06 96 PRO A C 1
ATOM 768 O O . PRO A 1 96 ? -0.701 12.321 14.485 1.00 58.06 96 PRO A O 1
ATOM 771 N N . ARG A 1 97 ? 0.853 13.929 14.729 1.00 46.56 97 ARG A N 1
ATOM 772 C CA . ARG A 1 97 ? 0.153 14.722 15.754 1.00 46.56 97 ARG A CA 1
ATOM 773 C C . ARG A 1 97 ? -0.807 15.617 14.969 1.00 46.56 97 ARG A C 1
ATOM 775 O O . ARG A 1 97 ? -0.315 16.322 14.100 1.00 46.56 97 ARG A O 1
ATOM 782 N N . ASN A 1 98 ? -2.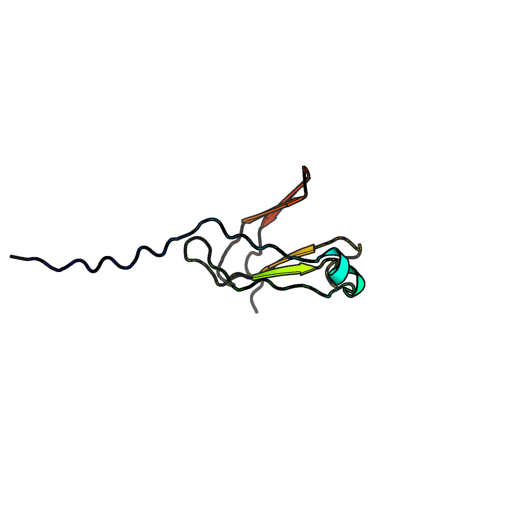112 15.539 15.234 1.00 40.97 98 ASN A N 1
ATOM 783 C CA . ASN A 1 98 ? -3.170 16.409 14.696 1.00 40.97 98 ASN A CA 1
ATOM 784 C C . ASN A 1 98 ? -2.656 17.664 13.958 1.00 40.97 98 ASN A C 1
ATOM 786 O O . ASN A 1 98 ? -2.174 18.589 14.609 1.00 40.97 98 ASN A O 1
ATOM 790 N N . MET A 1 99 ? -2.811 17.723 12.634 1.00 36.56 99 MET A N 1
ATOM 791 C CA . MET A 1 99 ? -3.008 19.006 11.956 1.00 36.56 99 MET A CA 1
ATOM 792 C C . MET A 1 99 ? -4.519 19.163 11.818 1.00 36.56 99 MET A C 1
ATOM 794 O O . MET A 1 99 ? -5.124 18.683 10.865 1.00 36.56 99 MET A O 1
ATOM 798 N N . GLY A 1 100 ? -5.133 19.673 12.885 1.00 31.48 100 GLY A N 1
ATOM 799 C CA . GLY A 1 100 ? -6.548 20.009 12.902 1.00 31.48 100 GLY A CA 1
ATOM 800 C C . GLY A 1 100 ? -6.789 21.346 12.210 1.00 31.48 100 GLY A C 1
ATOM 801 O O . GLY A 1 100 ? -5.998 22.258 12.425 1.00 31.48 100 GLY A O 1
ATOM 802 N N . ALA A 1 101 ? -7.892 21.366 11.452 1.00 32.88 101 ALA A N 1
ATOM 803 C CA . ALA A 1 101 ? -8.744 22.486 11.029 1.00 32.88 101 ALA A CA 1
ATOM 804 C C . ALA A 1 101 ? -8.072 23.727 10.422 1.00 32.88 101 ALA A C 1
ATOM 806 O O . ALA A 1 101 ? -7.428 24.498 11.164 1.00 32.88 101 ALA A O 1
#

Foldseek 3Di:
DDDDPPPPPPPPPQAQDDDDDDPPVVVVVVPADEQDWDKDPFDGHRNFWRKIKTWRCQYHPPDPHRHIDIDIDTDQPDWDWDWDDDVPDIDIDIDDDDPDD

pLDDT: mean 75.42, std 17.64, range [31.48, 94.19]

Sequence (101 aa):
HDRLKTLESPAIASSSMWEWTIHDMAAKLLHFSKGHHITSPEFRLCGHGPFKVHFYPRGDRESNVERGAVSLEGPSNLKVQARISIGDWSYQFRGPRNMGA

InterPro domains:
  IPR008974 TRAF-like [G3DSA:2.60.210.10] (16-93)

Radius of gyration: 18.64 Å; chains: 1; bounding box: 45×39×61 Å

Organism: NCBI:txid89044

Secondary structure (DSSP, 8-state):
---------------S--------HHHHHTTPPTT--EEPPPEEETTEEEEEEEEETT--SS-SS---EEEEE--TT---EEEEEETTEEEEEEPPS----